Protein AF-A0A259JU85-F1 (afdb_monomer_lite)

Radius of gyration: 17.9 Å; chains: 1; bounding box: 27×22×47 Å

Structure (mmCIF, N/CA/C/O backbone):
data_AF-A0A259JU85-F1
#
_entry.id   AF-A0A259JU85-F1
#
loop_
_atom_site.group_PDB
_atom_site.id
_atom_site.type_symbol
_atom_site.label_atom_id
_atom_site.label_alt_id
_atom_site.label_comp_id
_atom_site.label_asym_id
_atom_site.label_entity_id
_atom_site.label_seq_id
_atom_site.pdbx_PDB_ins_code
_atom_site.Cartn_x
_atom_site.Cartn_y
_atom_site.Cartn_z
_atom_site.occupancy
_atom_site.B_iso_or_equiv
_atom_site.auth_seq_id
_atom_site.auth_comp_id
_atom_site.auth_asym_id
_atom_site.auth_atom_id
_atom_site.pdbx_PDB_model_num
ATOM 1 N N . ILE A 1 1 ?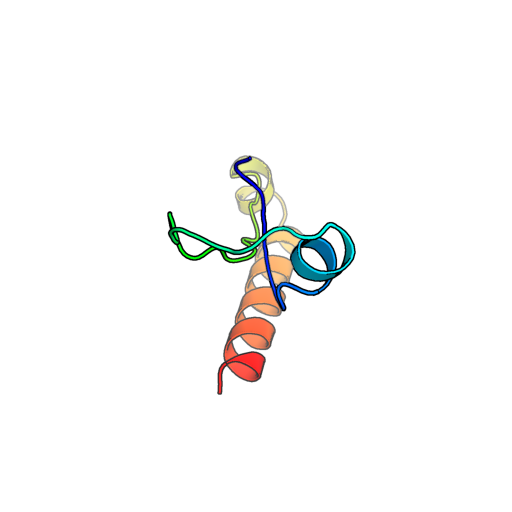 -4.728 11.586 20.538 1.00 90.94 1 ILE A N 1
ATOM 2 C CA . ILE A 1 1 ? -3.663 11.581 19.506 1.00 90.94 1 ILE A CA 1
ATOM 3 C C . ILE A 1 1 ? -4.300 11.394 18.139 1.00 90.94 1 ILE A C 1
ATOM 5 O O . ILE A 1 1 ? -5.454 10.983 18.091 1.00 90.94 1 ILE A O 1
ATOM 9 N N . VAL A 1 2 ? -3.575 11.697 17.068 1.00 95.31 2 VAL A N 1
ATOM 10 C CA . VAL A 1 2 ? -3.954 11.318 15.702 1.00 95.31 2 VAL A CA 1
ATOM 11 C C . VAL A 1 2 ? -2.856 10.398 15.200 1.00 95.31 2 VAL A C 1
ATOM 13 O O . VAL A 1 2 ? -1.689 10.776 15.268 1.00 95.31 2 VAL A O 1
ATOM 16 N N . ASP A 1 3 ? -3.220 9.193 14.779 1.00 94.75 3 ASP A N 1
ATOM 17 C CA . ASP A 1 3 ? -2.261 8.153 14.414 1.00 94.75 3 ASP A CA 1
ATOM 18 C C . ASP A 1 3 ? -2.869 7.176 13.396 1.00 94.75 3 ASP A C 1
ATOM 20 O O . ASP A 1 3 ? -4.088 7.157 13.196 1.00 94.75 3 ASP A O 1
ATOM 24 N N . LEU A 1 4 ? -2.024 6.367 12.758 1.00 95.19 4 LEU A N 1
ATOM 25 C CA . LEU A 1 4 ? -2.449 5.274 11.889 1.00 95.19 4 LEU A CA 1
ATOM 26 C C . LEU A 1 4 ? -2.880 4.068 12.725 1.00 95.19 4 LEU A C 1
ATOM 28 O O . LEU A 1 4 ? -2.171 3.619 13.624 1.00 95.19 4 LEU A O 1
ATOM 32 N N . VAL A 1 5 ? -4.036 3.500 12.387 1.00 94.62 5 VAL A N 1
ATOM 33 C CA . VAL A 1 5 ? -4.618 2.368 13.111 1.00 94.62 5 VAL A CA 1
ATOM 34 C C . VAL A 1 5 ? -5.051 1.292 12.118 1.00 94.62 5 VAL A C 1
ATOM 36 O O . VAL A 1 5 ? -5.609 1.593 11.069 1.00 94.62 5 VAL A O 1
ATOM 39 N N . SER A 1 6 ? -4.774 0.027 12.452 1.00 92.44 6 SER A N 1
ATOM 40 C CA . SER A 1 6 ? -5.275 -1.148 11.724 1.00 92.44 6 SER A CA 1
ATOM 41 C C . SER A 1 6 ? -6.263 -1.932 12.596 1.00 92.44 6 SER A C 1
ATOM 43 O O . SER A 1 6 ? -7.450 -1.639 12.595 1.00 92.44 6 SER A O 1
ATOM 45 N N . THR A 1 7 ? -5.798 -2.877 13.417 1.00 93.31 7 THR A N 1
ATOM 46 C CA . THR A 1 7 ? -6.668 -3.702 14.285 1.00 93.31 7 THR A CA 1
ATOM 47 C C . THR A 1 7 ? -7.016 -3.056 15.632 1.00 93.31 7 THR A C 1
ATOM 49 O O . THR A 1 7 ? -7.744 -3.645 16.433 1.00 93.31 7 THR A O 1
ATOM 52 N N . GLY A 1 8 ? -6.446 -1.884 15.938 1.00 92.06 8 GLY A N 1
ATOM 53 C CA . GLY A 1 8 ? -6.638 -1.178 17.211 1.00 92.06 8 GLY A CA 1
ATOM 54 C C . GLY A 1 8 ? -5.943 -1.809 18.428 1.00 92.06 8 GLY A C 1
ATOM 55 O O . GLY A 1 8 ? -6.090 -1.309 19.542 1.00 92.06 8 GLY A O 1
ATOM 56 N N . THR A 1 9 ? -5.171 -2.891 18.261 1.00 94.94 9 THR A N 1
ATOM 57 C CA . THR A 1 9 ? -4.508 -3.594 19.380 1.00 94.94 9 THR A CA 1
ATOM 58 C C . THR A 1 9 ? -3.570 -2.690 20.175 1.00 94.94 9 THR A C 1
ATOM 60 O O . THR A 1 9 ? -3.645 -2.686 21.403 1.00 94.94 9 THR A O 1
ATOM 63 N N . THR A 1 10 ? -2.772 -1.862 19.498 1.00 94.44 10 THR A N 1
ATOM 64 C CA . THR A 1 10 ? -1.860 -0.914 20.152 1.00 94.44 10 THR A CA 1
ATOM 65 C C . THR A 1 10 ? -2.604 0.112 21.005 1.00 94.44 10 THR A C 1
ATOM 67 O O . THR A 1 10 ? -2.172 0.410 22.114 1.00 94.44 10 THR A O 1
ATOM 70 N N . LEU A 1 11 ? -3.752 0.620 20.542 1.00 95.69 11 LEU A N 1
ATOM 71 C CA . LEU A 1 11 ? -4.559 1.556 21.330 1.00 95.69 11 LEU A CA 1
ATOM 72 C C . LEU A 1 11 ? -5.095 0.884 22.599 1.00 95.69 11 LEU A C 1
ATOM 74 O O . LEU A 1 11 ? -4.903 1.409 23.695 1.00 95.69 11 LEU A O 1
ATOM 78 N N . ARG A 1 12 ? -5.669 -0.321 22.471 1.00 94.50 12 ARG A N 1
ATOM 79 C CA . ARG A 1 12 ? -6.233 -1.074 23.607 1.00 94.50 12 ARG A CA 1
ATOM 80 C C . ARG A 1 12 ? -5.202 -1.381 24.690 1.00 94.50 12 ARG A C 1
ATOM 82 O O . ARG A 1 12 ? -5.500 -1.211 25.867 1.00 94.50 12 ARG A O 1
ATOM 89 N N . GLN A 1 13 ? -3.992 -1.793 24.304 1.00 97.00 13 GLN A N 1
ATOM 90 C CA . GLN A 1 13 ? -2.896 -2.067 25.247 1.00 97.00 13 GLN A CA 1
ATOM 91 C C . GLN A 1 13 ? -2.496 -0.835 26.073 1.00 97.00 13 GLN A C 1
ATOM 93 O O . GLN A 1 13 ? -1.959 -0.985 27.164 1.00 97.00 13 GLN A O 1
ATOM 98 N 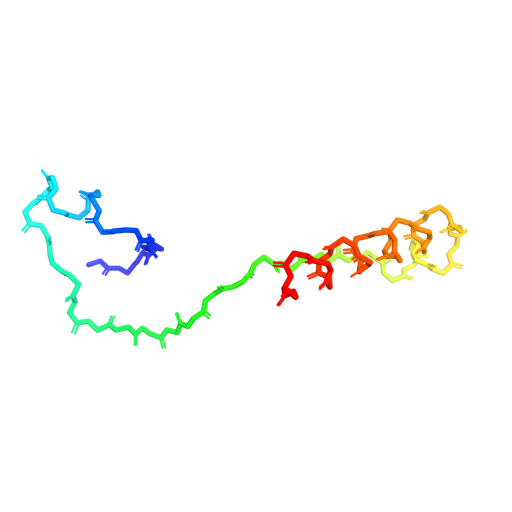N . ASN A 1 14 ? -2.793 0.366 25.573 1.00 96.44 14 ASN A N 1
ATOM 99 C CA . ASN A 1 14 ? -2.513 1.637 26.236 1.00 96.44 14 ASN A CA 1
ATOM 100 C C . ASN A 1 14 ? -3.764 2.281 26.861 1.00 96.44 14 ASN A C 1
ATOM 102 O O . ASN A 1 14 ? -3.732 3.452 27.229 1.00 96.44 14 ASN A O 1
ATOM 106 N N . GLY A 1 15 ? -4.880 1.550 26.963 1.00 96.44 15 GLY A N 1
ATOM 107 C CA . GLY A 1 15 ? -6.134 2.088 27.502 1.00 96.44 15 GLY A CA 1
ATOM 108 C C . GLY A 1 15 ? -6.768 3.179 26.631 1.00 96.44 15 GLY A C 1
ATOM 109 O O . GLY A 1 15 ? -7.560 3.979 27.125 1.00 96.44 15 GLY A O 1
ATOM 110 N N . LEU A 1 16 ? -6.418 3.231 25.344 1.00 96.88 16 LEU A N 1
ATOM 111 C CA . LEU A 1 16 ? -6.961 4.177 24.373 1.00 96.88 16 LEU A CA 1
ATOM 112 C C . LEU A 1 16 ? -8.056 3.519 23.523 1.00 96.88 16 LEU A C 1
ATOM 114 O O . LEU A 1 16 ? -8.056 2.307 23.293 1.00 96.88 16 LEU A O 1
ATOM 118 N N . VAL A 1 17 ? -8.966 4.346 23.009 1.00 94.06 17 VAL A N 1
ATOM 119 C CA . VAL A 1 17 ? -10.069 3.944 22.126 1.00 94.06 17 VAL A CA 1
ATOM 120 C C . VAL A 1 17 ? -10.121 4.853 20.898 1.00 94.06 17 VAL A C 1
ATOM 122 O O . VAL A 1 17 ? -9.810 6.041 20.989 1.00 94.06 17 VAL A O 1
ATOM 125 N N . GLU A 1 18 ? -10.492 4.296 19.743 1.00 94.12 18 GLU A N 1
ATOM 126 C CA . GLU A 1 18 ? -10.740 5.078 18.529 1.00 94.12 18 GLU A CA 1
ATOM 127 C C . GLU A 1 18 ? -12.045 5.869 18.685 1.00 94.12 18 GLU A C 1
ATOM 129 O O . GLU A 1 18 ? -13.091 5.302 18.993 1.00 94.12 18 GLU A O 1
ATOM 134 N N . THR A 1 19 ? -11.980 7.188 18.505 1.00 95.12 19 THR A N 1
ATOM 135 C CA . THR A 1 19 ? -13.127 8.087 18.721 1.00 95.12 19 THR A CA 1
ATOM 136 C C . THR A 1 19 ? -13.736 8.604 17.425 1.00 95.12 19 THR A C 1
ATOM 138 O O . THR A 1 19 ? -14.926 8.905 17.383 1.00 95.12 19 THR A O 1
ATOM 141 N N . SER A 1 20 ? -12.929 8.736 16.373 1.00 95.50 20 SER A N 1
ATOM 142 C CA . SER A 1 20 ? -13.366 9.189 15.059 1.00 95.50 20 SER A CA 1
ATOM 143 C C . SER A 1 20 ? -12.370 8.751 13.994 1.00 95.50 20 SER A C 1
ATOM 145 O O . SER A 1 20 ? -11.159 8.908 14.167 1.00 95.50 20 SER A O 1
ATOM 147 N N . LYS A 1 21 ? -12.893 8.252 12.874 1.00 95.81 21 LYS A N 1
ATOM 148 C CA . LYS A 1 21 ? -12.107 7.949 11.683 1.00 95.81 21 LYS A CA 1
ATOM 149 C C . LYS A 1 21 ? -12.009 9.200 10.818 1.00 95.81 21 LYS A C 1
ATOM 151 O O . LYS A 1 21 ? -13.024 9.728 10.375 1.00 95.81 21 LYS A O 1
ATOM 156 N N . ILE A 1 22 ? -10.784 9.645 10.547 1.00 96.69 22 ILE A N 1
ATOM 157 C CA . ILE A 1 22 ? -10.543 10.806 9.678 1.00 96.69 22 ILE A CA 1
ATOM 158 C C . ILE A 1 22 ? -10.685 10.402 8.208 1.00 96.69 22 ILE A C 1
ATOM 160 O O . ILE A 1 22 ? -11.457 11.008 7.471 1.00 96.69 22 ILE A O 1
ATOM 164 N N . MET A 1 23 ? -9.943 9.378 7.775 1.00 97.31 23 MET A N 1
ATOM 165 C CA . MET A 1 23 ? -9.996 8.870 6.405 1.00 97.31 23 MET A CA 1
ATOM 166 C C . MET A 1 23 ? -9.430 7.454 6.296 1.00 97.31 23 MET A C 1
ATOM 168 O O . MET A 1 23 ? -8.645 7.019 7.137 1.00 97.31 23 MET A O 1
ATOM 172 N N . ASP A 1 24 ? -9.804 6.760 5.225 1.00 96.06 24 ASP A N 1
ATOM 173 C CA . ASP A 1 24 ? -9.126 5.542 4.793 1.00 96.06 24 ASP A CA 1
ATOM 174 C C . ASP A 1 24 ? -7.760 5.843 4.177 1.00 96.06 24 ASP A C 1
ATOM 176 O O . ASP A 1 24 ? -7.568 6.861 3.505 1.00 96.06 24 ASP A O 1
ATOM 180 N N . ILE A 1 25 ? -6.815 4.924 4.377 1.00 95.19 25 ILE A N 1
ATOM 181 C C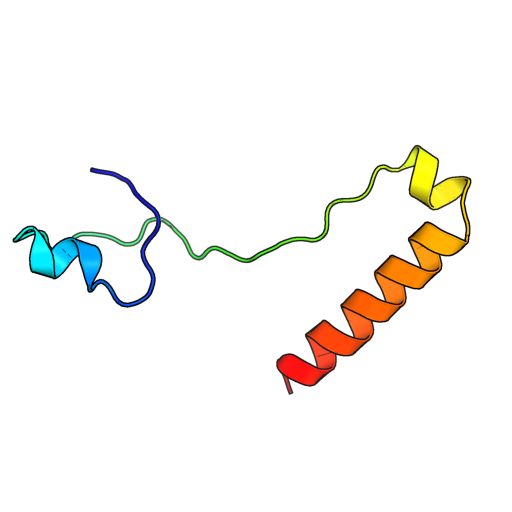A . ILE A 1 25 ? -5.476 4.998 3.796 1.00 95.19 25 ILE A CA 1
ATOM 182 C C . ILE A 1 25 ? -5.162 3.752 2.971 1.00 95.19 25 ILE A C 1
ATOM 184 O O . ILE A 1 25 ? -5.654 2.657 3.226 1.00 95.19 25 ILE A O 1
ATOM 188 N N . SER A 1 26 ? -4.305 3.933 1.972 1.00 93.56 26 SER A N 1
ATOM 189 C CA . SER A 1 26 ? -3.842 2.873 1.078 1.00 93.56 26 SER A CA 1
ATOM 190 C C . SER A 1 26 ? -2.371 3.095 0.753 1.00 93.56 26 SER A C 1
ATOM 192 O O . SER A 1 26 ? -1.968 4.247 0.563 1.00 93.56 26 SER A O 1
ATOM 194 N N . ALA A 1 27 ? -1.599 2.025 0.578 1.00 92.88 27 ALA A N 1
ATOM 195 C CA . ALA A 1 27 ? -0.277 2.136 -0.028 1.00 92.88 27 ALA A CA 1
ATOM 196 C C . ALA A 1 27 ? -0.392 2.598 -1.494 1.00 92.88 27 ALA A C 1
ATOM 198 O O . ALA A 1 27 ? -1.321 2.224 -2.212 1.00 92.88 27 ALA A O 1
ATOM 199 N N . ARG A 1 28 ? 0.552 3.428 -1.950 1.00 94.38 28 ARG A N 1
ATOM 200 C CA . ARG A 1 28 ? 0.621 3.922 -3.333 1.00 94.38 28 ARG A CA 1
ATOM 201 C C . ARG A 1 28 ? 2.044 3.759 -3.859 1.00 94.38 28 ARG A C 1
ATOM 203 O O . ARG A 1 28 ? 2.989 4.190 -3.205 1.00 94.38 28 ARG A O 1
ATOM 210 N N . LEU A 1 29 ? 2.192 3.193 -5.057 1.00 95.69 29 LEU A N 1
ATOM 211 C CA . LEU A 1 29 ? 3.465 3.200 -5.779 1.00 95.69 29 LEU A CA 1
ATOM 212 C C . LEU A 1 29 ? 3.649 4.566 -6.450 1.00 95.69 29 LEU A C 1
ATOM 214 O O . LEU A 1 29 ? 2.977 4.879 -7.433 1.00 95.69 29 LEU A O 1
ATOM 218 N N . ILE A 1 30 ? 4.557 5.379 -5.916 1.00 96.88 30 ILE A N 1
ATOM 219 C CA . ILE A 1 30 ? 4.894 6.692 -6.472 1.00 96.88 30 ILE A CA 1
ATOM 220 C C . ILE A 1 30 ? 6.202 6.578 -7.250 1.00 96.88 30 ILE A C 1
ATOM 222 O O . ILE A 1 30 ? 7.215 6.137 -6.713 1.00 96.88 30 ILE A O 1
ATOM 226 N N . VAL A 1 31 ? 6.187 6.993 -8.518 1.00 97.00 31 VAL A N 1
ATOM 227 C CA . VAL A 1 31 ? 7.357 6.928 -9.403 1.00 97.00 31 VAL A CA 1
ATOM 228 C C . VAL A 1 31 ? 7.769 8.310 -9.887 1.00 97.00 31 VAL A C 1
ATOM 230 O O . VAL A 1 31 ? 6.941 9.178 -10.169 1.00 97.00 31 VAL A O 1
ATOM 233 N N . ASN A 1 32 ? 9.076 8.510 -10.037 1.00 97.94 32 ASN A N 1
ATOM 234 C CA . ASN A 1 32 ? 9.602 9.715 -10.660 1.00 97.94 32 ASN A CA 1
ATOM 235 C C . ASN A 1 32 ? 9.225 9.746 -12.155 1.00 97.94 32 ASN A C 1
ATOM 237 O O . ASN A 1 32 ? 9.525 8.815 -12.905 1.00 97.94 32 ASN A O 1
ATOM 241 N N . ARG A 1 33 ? 8.619 10.851 -12.613 1.00 98.00 33 ARG A N 1
ATOM 242 C CA . ARG A 1 33 ? 8.151 10.997 -14.003 1.00 98.00 33 ARG A CA 1
ATOM 243 C C . ARG A 1 33 ? 9.277 10.937 -15.039 1.00 98.00 33 ARG A C 1
ATOM 245 O O . ARG A 1 33 ? 9.056 10.435 -16.137 1.00 98.00 33 ARG A O 1
ATOM 252 N N . ALA A 1 34 ? 10.455 11.475 -14.731 1.00 98.19 34 ALA A N 1
ATOM 253 C CA . ALA A 1 34 ? 11.593 11.430 -15.645 1.00 98.19 34 ALA A CA 1
ATOM 254 C C . ALA A 1 34 ? 12.136 10.002 -15.770 1.00 98.19 34 ALA A C 1
ATOM 256 O O . ALA A 1 34 ? 12.382 9.557 -16.888 1.00 98.19 34 ALA A O 1
ATOM 257 N N . ALA A 1 35 ? 12.245 9.275 -14.654 1.00 97.69 35 ALA A N 1
ATOM 258 C CA . ALA A 1 35 ? 12.642 7.868 -14.660 1.00 97.69 35 ALA A CA 1
ATOM 259 C C . ALA A 1 35 ? 11.642 7.009 -15.450 1.00 97.69 35 ALA A C 1
ATOM 261 O O . ALA A 1 35 ? 12.052 6.269 -16.337 1.00 97.69 35 ALA A O 1
ATOM 262 N N . LEU A 1 36 ? 10.336 7.203 -15.226 1.00 98.06 36 LEU A N 1
ATOM 263 C CA . LEU A 1 36 ? 9.279 6.492 -15.956 1.00 98.06 36 LEU A CA 1
ATOM 264 C C . LEU A 1 36 ? 9.375 6.676 -17.481 1.00 98.06 36 LEU A C 1
ATOM 266 O O . LEU A 1 36 ? 9.063 5.761 -18.232 1.00 98.06 36 LEU A O 1
ATOM 270 N N . LYS A 1 37 ? 9.800 7.857 -17.946 1.00 97.56 37 LYS A N 1
ATOM 271 C CA . LYS A 1 37 ? 9.948 8.151 -19.381 1.00 97.56 37 LYS A CA 1
ATOM 272 C C . LYS A 1 37 ? 11.255 7.647 -19.987 1.00 97.56 37 LYS A C 1
ATOM 274 O O . LYS A 1 37 ? 11.314 7.464 -21.197 1.00 97.56 37 LYS A O 1
ATOM 279 N N . LYS A 1 38 ? 12.316 7.540 -19.186 1.00 97.62 38 LYS A N 1
ATOM 280 C CA . LYS A 1 38 ? 13.681 7.298 -19.679 1.00 97.62 38 LYS A CA 1
ATOM 281 C C . LYS A 1 38 ? 14.162 5.866 -19.464 1.00 97.62 38 LYS A C 1
ATOM 283 O O . LYS A 1 38 ? 15.073 5.448 -20.167 1.00 97.62 38 LYS A O 1
ATOM 288 N N . ASP A 1 39 ? 13.578 5.129 -18.523 1.00 98.00 39 ASP A N 1
ATOM 289 C CA . ASP A 1 39 ? 13.972 3.758 -18.203 1.00 98.00 39 ASP A CA 1
ATOM 290 C C . ASP A 1 39 ? 12.784 2.803 -18.354 1.00 98.00 39 ASP A C 1
ATOM 292 O O . ASP A 1 39 ? 11.850 2.797 -17.548 1.00 98.00 39 ASP A O 1
ATOM 296 N N . ALA A 1 40 ? 12.845 1.957 -19.384 1.00 97.69 40 ALA A N 1
ATOM 297 C CA . ALA A 1 40 ? 11.801 0.981 -19.683 1.00 97.69 40 ALA A CA 1
ATOM 298 C C . ALA A 1 40 ? 11.558 -0.012 -18.531 1.00 97.69 40 ALA A C 1
ATOM 300 O O . ALA A 1 40 ? 10.440 -0.505 -18.371 1.00 97.69 40 ALA A O 1
ATOM 301 N N . ARG A 1 41 ? 12.565 -0.271 -17.684 1.00 98.12 41 ARG A N 1
ATOM 302 C CA . ARG A 1 41 ? 12.428 -1.176 -16.531 1.00 98.12 41 ARG A CA 1
ATOM 303 C C . ARG A 1 41 ? 11.478 -0.614 -15.475 1.00 98.12 41 ARG A C 1
ATOM 305 O O . ARG A 1 41 ? 10.789 -1.381 -14.813 1.00 98.12 41 ARG A O 1
ATOM 312 N N . VAL A 1 42 ? 11.402 0.714 -15.336 1.00 98.06 42 VAL A N 1
ATOM 313 C CA . VAL A 1 42 ? 10.474 1.372 -14.400 1.00 98.06 42 VAL A CA 1
ATOM 314 C C . VAL A 1 42 ? 9.033 1.188 -14.863 1.00 98.06 42 VAL A C 1
ATOM 316 O O . VAL A 1 42 ? 8.174 0.860 -14.050 1.00 98.06 42 VAL A O 1
ATOM 319 N N . ALA A 1 43 ? 8.765 1.350 -16.161 1.00 97.56 43 ALA A N 1
ATOM 320 C CA . ALA A 1 43 ? 7.439 1.094 -16.719 1.00 97.56 43 ALA A CA 1
ATOM 321 C C . ALA A 1 43 ? 7.034 -0.380 -16.543 1.00 97.56 43 ALA A C 1
ATOM 323 O O . ALA A 1 43 ? 5.940 -0.656 -16.059 1.00 97.56 43 ALA A O 1
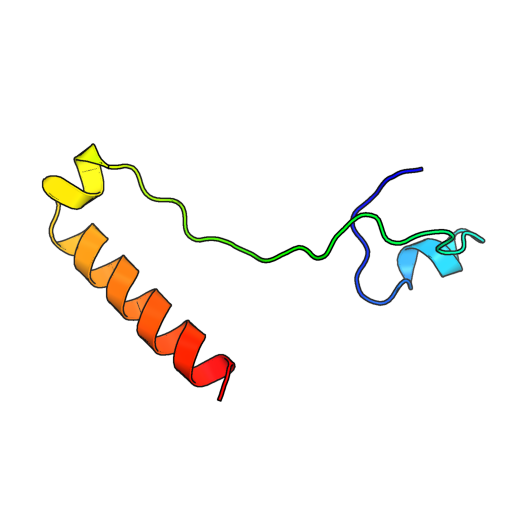ATOM 324 N N . ALA A 1 44 ? 7.946 -1.315 -16.833 1.00 98.00 44 ALA A N 1
ATOM 325 C CA . ALA A 1 44 ? 7.710 -2.742 -16.619 1.00 98.00 44 ALA A CA 1
ATOM 326 C C . ALA A 1 44 ? 7.391 -3.073 -15.148 1.00 98.00 44 ALA A C 1
ATOM 328 O O . ALA A 1 44 ? 6.468 -3.838 -14.873 1.00 98.00 44 ALA A O 1
ATOM 329 N N . LEU A 1 45 ? 8.103 -2.456 -14.197 1.00 97.69 45 LEU A N 1
ATOM 330 C CA . LEU A 1 45 ? 7.836 -2.628 -12.768 1.00 97.69 45 LEU A CA 1
ATOM 331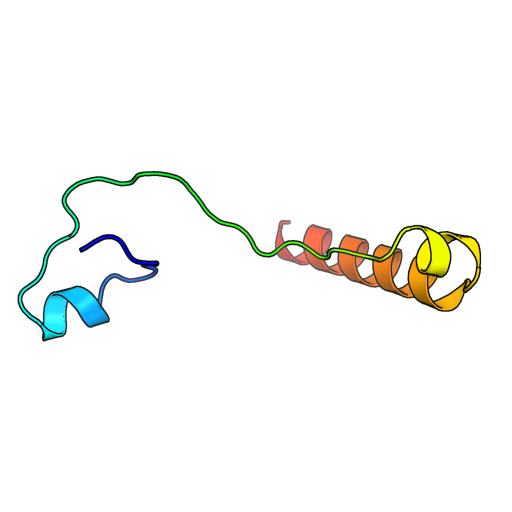 C C . LEU A 1 45 ? 6.444 -2.113 -12.377 1.00 97.69 45 LEU A C 1
ATOM 333 O O . LEU A 1 45 ? 5.739 -2.775 -11.619 1.00 97.69 45 LEU A O 1
ATOM 337 N N . VAL A 1 46 ? 6.034 -0.953 -12.901 1.00 97.50 46 VAL A N 1
ATOM 338 C CA . VAL A 1 46 ? 4.694 -0.398 -12.650 1.00 97.50 46 VAL A CA 1
ATOM 339 C C . VAL A 1 46 ? 3.605 -1.354 -13.135 1.00 97.50 46 VAL A C 1
ATOM 341 O O . VAL A 1 46 ? 2.648 -1.586 -12.396 1.00 97.50 46 VAL A O 1
ATOM 344 N N . GLU A 1 47 ? 3.748 -1.937 -14.328 1.00 97.69 47 GLU A N 1
ATOM 345 C CA . GLU A 1 47 ? 2.764 -2.903 -14.834 1.00 97.69 47 GLU A CA 1
ATOM 346 C C . GLU A 1 47 ? 2.734 -4.194 -14.005 1.00 97.69 47 GLU A C 1
ATOM 348 O O . GLU A 1 47 ? 1.652 -4.686 -13.691 1.00 97.69 47 GLU A O 1
ATOM 353 N N . ALA A 1 48 ? 3.890 -4.698 -13.560 1.00 97.56 48 ALA A N 1
ATOM 354 C CA . ALA A 1 48 ? 3.946 -5.864 -12.676 1.00 97.56 48 ALA A CA 1
ATOM 355 C C . ALA A 1 48 ? 3.215 -5.615 -11.342 1.00 97.56 48 ALA A C 1
ATOM 357 O O . ALA A 1 48 ? 2.418 -6.443 -10.901 1.00 97.56 48 ALA A O 1
ATOM 358 N N . PHE A 1 49 ? 3.422 -4.447 -10.722 1.00 97.06 49 PHE A N 1
ATOM 359 C CA . PHE A 1 49 ? 2.694 -4.064 -9.507 1.00 97.06 49 PHE A CA 1
ATOM 360 C C . PHE A 1 49 ? 1.188 -3.925 -9.744 1.00 97.06 49 PHE A C 1
ATOM 362 O O . PHE A 1 49 ? 0.406 -4.326 -8.885 1.00 97.06 49 PHE A O 1
ATOM 369 N N . ARG A 1 50 ? 0.766 -3.373 -10.890 1.00 95.69 50 ARG A N 1
ATOM 370 C CA . ARG A 1 50 ? -0.661 -3.262 -11.233 1.00 95.69 50 ARG A CA 1
ATOM 371 C C . ARG A 1 50 ? -1.321 -4.627 -11.383 1.00 95.69 50 ARG A C 1
ATOM 373 O O . ARG A 1 50 ? -2.400 -4.810 -10.832 1.00 95.69 50 ARG A O 1
ATOM 380 N N . ALA A 1 51 ? -0.678 -5.558 -12.086 1.00 95.94 51 ALA A N 1
ATOM 381 C CA . ALA A 1 51 ? -1.197 -6.911 -12.265 1.00 95.94 51 ALA A CA 1
ATOM 382 C C . ALA A 1 51 ? -1.379 -7.628 -10.916 1.00 95.94 51 ALA A C 1
ATOM 384 O O . ALA A 1 51 ? -2.456 -8.153 -10.645 1.00 95.94 51 ALA A O 1
ATOM 385 N N . ASN A 1 52 ? -0.372 -7.571 -10.037 1.00 96.00 52 ASN A N 1
ATOM 386 C CA . ASN A 1 52 ? -0.461 -8.184 -8.708 1.00 96.00 52 ASN A CA 1
ATOM 387 C C . ASN A 1 52 ? -1.538 -7.520 -7.838 1.00 96.00 52 ASN A C 1
ATOM 389 O O . ASN A 1 52 ? -2.358 -8.208 -7.246 1.00 96.00 52 ASN A O 1
ATOM 393 N N . ALA A 1 53 ? -1.599 -6.184 -7.818 1.00 92.94 53 ALA A N 1
ATOM 394 C CA . ALA A 1 53 ? -2.595 -5.465 -7.023 1.00 92.94 53 ALA A CA 1
ATOM 395 C C . ALA A 1 53 ? -4.040 -5.716 -7.491 1.00 92.94 53 ALA A C 1
ATOM 397 O O . ALA A 1 53 ? -4.962 -5.633 -6.685 1.00 92.94 53 ALA A O 1
ATOM 398 N N . GLN A 1 54 ? -4.251 -5.997 -8.781 1.00 90.69 54 GLN A N 1
ATOM 399 C CA . GLN A 1 54 ? -5.558 -6.406 -9.304 1.00 90.69 54 GLN A CA 1
ATOM 400 C C . GLN A 1 54 ? -5.909 -7.840 -8.908 1.00 90.69 54 GLN A C 1
ATOM 402 O O . GLN A 1 54 ? -7.061 -8.094 -8.575 1.00 90.69 54 GLN A O 1
ATOM 407 N N . ALA A 1 55 ? -4.935 -8.754 -8.930 1.00 89.94 55 ALA A N 1
ATOM 408 C CA . ALA A 1 55 ? -5.136 -10.138 -8.512 1.00 89.94 55 ALA A CA 1
ATOM 409 C C . ALA A 1 55 ? -5.468 -10.244 -7.016 1.00 89.94 55 ALA A C 1
ATOM 411 O O . ALA A 1 55 ? -6.390 -10.961 -6.658 1.00 89.94 55 ALA A O 1
ATOM 412 N N . ASP A 1 56 ? -4.780 -9.481 -6.163 1.00 85.19 56 ASP A N 1
A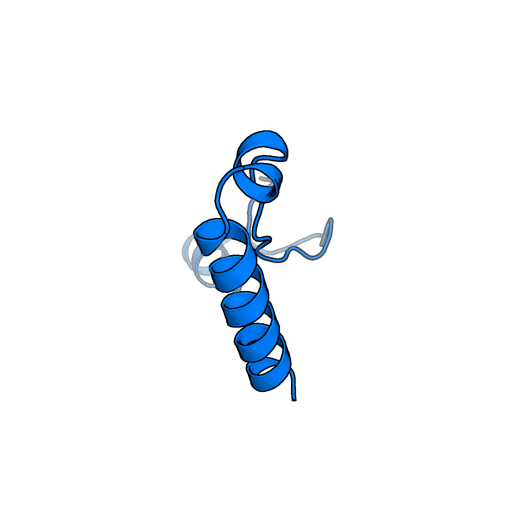TOM 413 C CA . ASP A 1 56 ? -5.032 -9.463 -4.714 1.00 85.19 56 ASP A CA 1
ATOM 414 C C . ASP A 1 56 ? -6.395 -8.842 -4.345 1.00 85.19 56 ASP A C 1
ATOM 416 O O . ASP A 1 56 ? -6.879 -9.016 -3.228 1.00 85.19 56 ASP A O 1
ATOM 420 N N . ALA A 1 57 ? -6.994 -8.072 -5.260 1.00 76.19 57 ALA A N 1
ATOM 421 C CA . ALA A 1 57 ? -8.286 -7.418 -5.067 1.00 76.19 57 ALA A CA 1
ATOM 422 C C . ALA A 1 57 ? -9.484 -8.237 -5.587 1.00 76.19 57 ALA A C 1
ATOM 424 O O . ALA A 1 57 ? -10.622 -7.846 -5.314 1.00 76.19 57 ALA A O 1
ATOM 425 N N . ALA A 1 58 ? -9.240 -9.306 -6.355 1.00 56.22 58 ALA A N 1
ATOM 426 C CA . ALA A 1 58 ? -10.252 -10.189 -6.941 1.00 56.22 58 ALA A CA 1
ATOM 427 C C . ALA A 1 58 ? -10.518 -11.409 -6.047 1.00 56.22 58 ALA A C 1
ATOM 429 O O . ALA A 1 58 ? -11.705 -11.795 -5.948 1.00 56.22 58 ALA A O 1
#

Sequence (58 aa):
IVDLVSTGTTLRQNGLVETSKIMDISARLIVNRAALKKDARVAALVEAFRANAQADAA

pLDDT: mean 94.55, std 6.17, range [56.22, 98.19]

Foldseek 3Di:
DDDDDDPCPVQVVVVHDDDDDPDDDDDDDDDDPVCCVPPVVVVVVVVVVVVVVVVVVD

Secondary structure (DSSP, 8-state):
-----SSSHHHHHTT-----------------HHHHHH-HHHHHHHHHHHHHHHHTT-